Protein AF-A0A7Y5BL70-F1 (afdb_monomer)

pLDDT: mean 87.7, std 11.42, range [40.28, 97.06]

Solvent-accessible surface area (backbone atoms only — not comparable to full-atom values): 6008 Å² total; per-residue (Å²): 107,52,66,54,38,43,47,28,51,50,34,55,58,28,73,75,33,97,79,29,43,39,67,72,60,48,29,44,51,53,52,51,52,32,53,60,44,25,78,76,65,81,46,64,80,33,79,68,59,65,44,84,47,103,87,44,55,32,49,73,58,50,66,61,50,53,52,49,36,34,76,74,58,31,36,46,79,45,76,35,77,47,100,91,45,75,77,48,51,24,43,30,67,71,46,82,56,88,81,70,84,88,118

Secondary structure (DSSP, 8-state):
-HHHHHHHHHHHHHHT-TT-EEHHHHHHHHHHHHHHHHHHHSS-SS-PPEEEETTEEEETTHHHHHHHHHHTTSEEEEEEEETTEEEEEEEEESS---SSS--

Mean predicted aligned error: 5.17 Å

Sequence (103 aa):
MSSEKLSSVISFILKKSSQGRGRVELSKLLYYCEGAYFQRHSSVITDQKYIHLEDSPYPHLLNEIIVKMKEDGYLEVEPKLISNGVGGFLLILIKEYEDLLSR

Structure (mmCIF, N/CA/C/O backbone):
data_AF-A0A7Y5BL70-F1
#
_entry.id   AF-A0A7Y5BL70-F1
#
loop_
_atom_site.group_PDB
_atom_site.id
_atom_site.type_symbol
_atom_site.label_atom_id
_atom_site.label_alt_id
_atom_site.label_comp_id
_atom_site.label_asym_id
_atom_site.label_entity_id
_atom_site.label_seq_id
_atom_site.pdbx_PDB_ins_code
_atom_site.Cartn_x
_atom_site.Cartn_y
_atom_site.Cartn_z
_atom_site.occupancy
_atom_site.B_iso_or_equiv
_atom_site.auth_seq_id
_atom_site.auth_comp_id
_atom_site.auth_asym_id
_atom_site.auth_atom_id
_atom_site.pdbx_PDB_model_num
ATOM 1 N N . MET A 1 1 ? 3.260 -11.639 -11.139 1.00 56.31 1 MET A N 1
ATOM 2 C CA . MET A 1 1 ? 4.536 -10.923 -10.908 1.00 56.31 1 MET A CA 1
ATOM 3 C C . MET A 1 1 ? 4.386 -9.486 -10.401 1.00 56.31 1 MET A C 1
ATOM 5 O O . MET A 1 1 ? 4.630 -9.301 -9.219 1.00 56.31 1 MET A O 1
ATOM 9 N N . SER A 1 2 ? 4.005 -8.456 -11.185 1.00 65.31 2 SER A N 1
ATOM 10 C CA . SER A 1 2 ? 4.002 -7.060 -10.654 1.00 65.31 2 SER A CA 1
ATOM 11 C C . SER A 1 2 ? 3.028 -6.854 -9.479 1.00 65.31 2 SER A C 1
ATOM 13 O O . SER A 1 2 ? 3.339 -6.140 -8.528 1.00 65.31 2 SER A O 1
ATOM 15 N N . SER A 1 3 ? 1.887 -7.549 -9.518 1.00 81.62 3 SER A N 1
ATOM 16 C CA . SER A 1 3 ? 0.883 -7.599 -8.449 1.00 81.62 3 SER A CA 1
ATOM 17 C C . SER A 1 3 ? 1.436 -8.185 -7.145 1.00 81.62 3 SER A C 1
ATOM 19 O O . SER A 1 3 ? 1.267 -7.577 -6.097 1.00 81.62 3 SER A O 1
ATOM 21 N N . GLU A 1 4 ? 2.118 -9.333 -7.189 1.00 88.38 4 GLU A N 1
ATOM 22 C CA . GLU A 1 4 ? 2.652 -10.012 -5.991 1.00 88.38 4 GLU A CA 1
ATOM 23 C C . GLU A 1 4 ? 3.786 -9.205 -5.348 1.00 88.38 4 GLU A C 1
ATOM 25 O O . GLU A 1 4 ? 3.879 -9.111 -4.122 1.00 88.38 4 GLU A O 1
ATOM 30 N N . LYS A 1 5 ? 4.632 -8.569 -6.175 1.00 89.56 5 LYS A N 1
ATOM 31 C CA . LYS A 1 5 ? 5.683 -7.656 -5.705 1.00 89.56 5 LYS A CA 1
ATOM 32 C C . LYS A 1 5 ? 5.085 -6.437 -5.031 1.00 89.56 5 LYS A C 1
ATOM 34 O O . LYS A 1 5 ? 5.516 -6.087 -3.936 1.00 89.56 5 LYS A O 1
ATOM 39 N N . LEU A 1 6 ? 4.063 -5.830 -5.632 1.00 91.56 6 LEU A N 1
ATOM 40 C CA . LEU A 1 6 ? 3.362 -4.710 -5.016 1.00 91.56 6 LEU A CA 1
ATOM 41 C C . LEU A 1 6 ? 2.702 -5.120 -3.687 1.00 91.56 6 LEU A C 1
ATOM 43 O O . LEU A 1 6 ? 2.906 -4.427 -2.692 1.00 91.56 6 LEU A O 1
ATOM 47 N N . SER A 1 7 ? 2.018 -6.268 -3.622 1.00 93.62 7 SER A N 1
ATOM 48 C CA . SER A 1 7 ? 1.447 -6.806 -2.375 1.00 93.62 7 SER A CA 1
ATOM 49 C C . SER A 1 7 ? 2.509 -7.041 -1.298 1.00 93.62 7 SER A C 1
ATOM 51 O O . SER A 1 7 ? 2.314 -6.674 -0.140 1.00 93.62 7 SER A O 1
ATOM 53 N N . SER A 1 8 ? 3.664 -7.593 -1.681 1.00 92.81 8 SER A N 1
ATOM 54 C CA . SER A 1 8 ? 4.787 -7.851 -0.772 1.00 92.81 8 SER A CA 1
ATOM 55 C C . SER A 1 8 ? 5.374 -6.557 -0.205 1.00 92.81 8 SER A C 1
ATOM 57 O O . SER A 1 8 ? 5.609 -6.458 1.000 1.00 92.81 8 SER A O 1
ATOM 59 N N . VAL A 1 9 ? 5.565 -5.530 -1.041 1.00 93.12 9 VAL A N 1
ATOM 60 C CA . VAL A 1 9 ? 6.067 -4.225 -0.583 1.00 93.12 9 VAL A CA 1
ATOM 61 C C . VAL A 1 9 ? 5.027 -3.507 0.285 1.00 93.12 9 VAL A C 1
ATOM 63 O O . VAL A 1 9 ? 5.390 -2.949 1.319 1.00 93.12 9 VAL A O 1
ATOM 66 N N . ILE A 1 10 ? 3.735 -3.560 -0.068 1.00 94.69 10 ILE A N 1
ATOM 67 C CA . ILE A 1 10 ? 2.645 -3.020 0.765 1.00 94.69 10 ILE A CA 1
ATOM 68 C C . ILE A 1 10 ? 2.640 -3.698 2.139 1.00 94.69 10 ILE A C 1
ATOM 70 O O . ILE A 1 10 ? 2.660 -3.007 3.158 1.00 94.69 10 ILE A O 1
ATOM 74 N N . SER A 1 11 ? 2.677 -5.032 2.174 1.00 94.69 11 SER A N 1
ATOM 75 C CA . SER A 1 11 ? 2.755 -5.817 3.410 1.00 94.69 11 SER A CA 1
ATOM 76 C C . SER A 1 11 ? 3.972 -5.415 4.247 1.00 94.69 11 SER A C 1
ATOM 78 O O . SER A 1 11 ? 3.835 -5.102 5.428 1.00 94.69 11 SER A O 1
ATOM 80 N N . PHE A 1 12 ? 5.153 -5.306 3.630 1.00 93.06 12 PHE A N 1
ATOM 81 C CA . PHE A 1 12 ? 6.371 -4.873 4.316 1.00 93.06 12 PHE A CA 1
ATOM 82 C C . PHE A 1 12 ? 6.243 -3.470 4.931 1.00 93.06 12 PHE A C 1
ATOM 84 O O . PHE A 1 12 ? 6.612 -3.269 6.089 1.00 93.06 12 PHE A O 1
ATOM 91 N N . ILE A 1 13 ? 5.705 -2.499 4.186 1.00 94.25 13 ILE A N 1
ATOM 92 C CA . ILE A 1 13 ? 5.522 -1.121 4.666 1.00 94.25 13 ILE A CA 1
ATOM 93 C C . ILE A 1 13 ? 4.515 -1.070 5.822 1.00 94.25 13 ILE A C 1
ATOM 95 O O . ILE A 1 13 ? 4.746 -0.366 6.812 1.00 94.25 13 ILE A O 1
ATOM 99 N N . LEU A 1 14 ? 3.398 -1.795 5.708 1.00 95.19 14 LEU A N 1
ATOM 100 C CA . LEU A 1 14 ? 2.346 -1.804 6.724 1.00 95.19 14 LEU A CA 1
ATOM 101 C C . LEU A 1 14 ? 2.763 -2.569 7.983 1.00 95.19 14 LEU A C 1
ATOM 103 O O . LEU A 1 14 ? 2.457 -2.107 9.076 1.00 95.19 14 LEU A O 1
ATOM 107 N N . LYS A 1 15 ? 3.568 -3.634 7.863 1.00 93.81 15 LYS A N 1
ATOM 108 C CA . LYS A 1 15 ? 4.182 -4.341 9.004 1.00 93.81 15 LYS A CA 1
ATOM 109 C C . LYS A 1 15 ? 5.002 -3.408 9.903 1.00 93.81 15 LYS A C 1
ATOM 111 O O . LYS A 1 15 ? 5.168 -3.666 11.092 1.00 93.81 15 LYS A O 1
ATOM 116 N N . LYS A 1 16 ? 5.537 -2.315 9.350 1.00 91.44 16 LYS A N 1
ATOM 117 C CA . LYS A 1 16 ? 6.296 -1.296 10.094 1.00 91.44 16 LYS A CA 1
ATOM 118 C C . LYS A 1 16 ? 5.417 -0.202 10.716 1.00 91.44 16 LYS A C 1
ATOM 120 O O . LYS A 1 16 ? 5.969 0.735 11.285 1.00 91.44 16 LYS A O 1
ATOM 125 N N . SER A 1 17 ? 4.090 -0.278 10.598 1.00 90.56 17 SER A N 1
ATOM 126 C CA . SER A 1 17 ? 3.155 0.678 11.201 1.00 90.56 17 SER A CA 1
ATOM 127 C C . SER A 1 17 ? 2.205 -0.011 12.176 1.00 90.56 17 SER A C 1
ATOM 129 O O . SER A 1 17 ? 1.374 -0.815 11.770 1.00 90.56 17 SER A O 1
ATOM 131 N N . SER A 1 18 ? 2.272 0.354 13.457 1.00 84.00 18 SER A N 1
ATOM 132 C CA . SER A 1 18 ? 1.368 -0.176 14.489 1.00 84.00 18 SER A CA 1
ATOM 133 C C . SER A 1 18 ? -0.067 0.355 14.392 1.00 84.00 18 SER A C 1
ATOM 135 O O . SER A 1 18 ? -0.964 -0.235 14.978 1.00 84.00 18 SER A O 1
ATOM 137 N N . GLN A 1 19 ? -0.293 1.454 13.666 1.00 89.12 19 GLN A N 1
ATOM 138 C CA . GLN A 1 19 ? -1.605 2.103 13.514 1.00 89.12 19 GLN A CA 1
ATOM 139 C C . GLN A 1 19 ? -2.144 2.016 12.076 1.00 89.12 19 GLN A C 1
ATOM 141 O O . GLN A 1 19 ? -3.091 2.712 11.718 1.00 89.12 19 GLN A O 1
ATOM 146 N N . GLY A 1 20 ? -1.513 1.214 11.214 1.00 93.75 20 GLY A N 1
ATOM 147 C CA . GLY A 1 20 ? -1.801 1.222 9.781 1.00 93.75 20 GLY A CA 1
ATOM 148 C C . GLY A 1 20 ? -1.321 2.498 9.085 1.00 93.75 20 GLY A C 1
ATOM 149 O O . GLY A 1 20 ? -0.559 3.287 9.649 1.00 93.75 20 GLY A O 1
ATOM 150 N N . ARG A 1 21 ? -1.701 2.688 7.819 1.00 95.62 21 ARG A N 1
ATOM 151 C CA . ARG A 1 21 ? -1.341 3.890 7.043 1.00 95.62 21 ARG A CA 1
ATOM 152 C C . ARG A 1 21 ? -2.473 4.361 6.154 1.00 95.62 21 ARG A C 1
ATOM 154 O O . ARG A 1 21 ? -3.258 3.563 5.645 1.00 95.62 21 ARG A O 1
ATOM 161 N N . GLY A 1 22 ? -2.516 5.669 5.917 1.00 94.44 22 GLY A N 1
ATOM 162 C CA . GLY A 1 22 ? -3.404 6.239 4.909 1.00 94.44 22 GLY A CA 1
ATOM 163 C C . GLY A 1 22 ? -2.930 5.903 3.494 1.00 94.44 22 GLY A C 1
ATOM 164 O O . GLY A 1 22 ? -1.735 5.775 3.235 1.00 94.44 22 GLY A O 1
ATOM 165 N N . ARG A 1 23 ? -3.860 5.826 2.540 1.00 91.75 23 ARG A N 1
ATOM 166 C CA . ARG A 1 23 ? -3.549 5.476 1.142 1.00 91.75 23 ARG A CA 1
ATOM 167 C C . ARG A 1 23 ? -2.526 6.410 0.476 1.00 91.75 23 ARG A C 1
ATOM 169 O O . ARG A 1 23 ? -1.659 5.937 -0.247 1.00 91.75 23 ARG A O 1
ATOM 176 N N . VAL A 1 24 ? -2.627 7.719 0.717 1.00 90.88 24 VAL A N 1
ATOM 177 C CA . VAL A 1 24 ? -1.706 8.732 0.152 1.00 90.88 24 VAL A CA 1
ATOM 178 C C . VAL A 1 24 ? -0.310 8.625 0.766 1.00 90.88 24 VAL A C 1
ATOM 180 O O . VAL A 1 24 ? 0.702 8.827 0.103 1.00 90.88 24 VAL A O 1
ATOM 183 N N . GLU A 1 25 ? -0.236 8.301 2.051 1.00 92.12 25 GLU A N 1
ATOM 184 C CA . GLU A 1 25 ? 1.042 8.064 2.714 1.00 92.12 25 GLU A CA 1
ATOM 185 C C . GLU A 1 25 ? 1.698 6.786 2.176 1.00 92.12 25 GLU A C 1
ATOM 187 O O . GLU A 1 25 ? 2.883 6.784 1.844 1.00 92.12 25 GLU A O 1
ATOM 192 N N . LEU A 1 26 ? 0.905 5.722 2.011 1.00 93.81 26 LEU A N 1
ATOM 193 C CA . LEU A 1 26 ? 1.352 4.465 1.422 1.00 93.81 26 LEU A CA 1
ATOM 194 C C . LEU A 1 26 ? 1.878 4.658 -0.010 1.00 93.81 26 LEU A C 1
ATOM 196 O O . LEU A 1 26 ? 2.941 4.130 -0.326 1.00 93.81 26 LEU A O 1
ATOM 200 N N . SER A 1 27 ? 1.201 5.439 -0.861 1.00 92.25 27 SER A N 1
ATOM 201 C CA . SER A 1 27 ? 1.661 5.687 -2.238 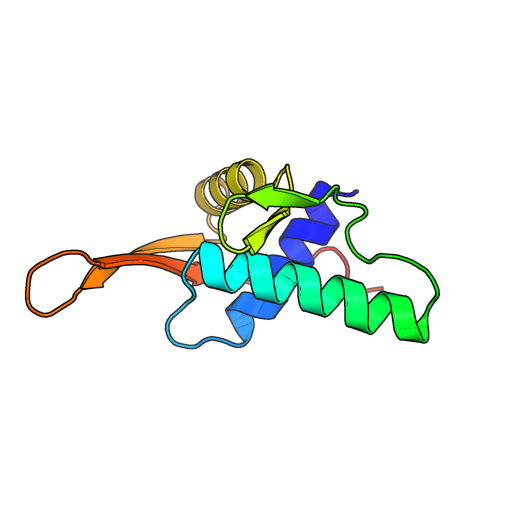1.00 92.25 27 SER A CA 1
ATOM 202 C C . SER A 1 27 ? 3.011 6.411 -2.289 1.00 92.25 27 SER A C 1
ATOM 204 O O . SER A 1 27 ? 3.887 6.022 -3.065 1.00 92.25 27 SER A O 1
ATOM 206 N N . LYS A 1 28 ? 3.224 7.401 -1.411 1.00 92.31 28 LYS A N 1
ATOM 207 C CA . LYS A 1 28 ? 4.512 8.102 -1.275 1.00 92.31 28 LYS A CA 1
ATOM 208 C C . LYS A 1 28 ? 5.622 7.158 -0.818 1.00 92.31 28 LYS A C 1
ATOM 210 O O . LYS A 1 28 ? 6.696 7.153 -1.412 1.00 92.31 28 LYS A O 1
ATOM 215 N N . LEU A 1 29 ? 5.362 6.332 0.198 1.00 94.12 29 LEU A N 1
ATOM 216 C CA . LEU A 1 29 ? 6.337 5.353 0.689 1.00 94.12 29 LEU A CA 1
ATOM 217 C C . LEU A 1 29 ? 6.707 4.327 -0.382 1.00 94.12 29 LEU A C 1
ATOM 219 O O . LEU A 1 29 ? 7.888 4.045 -0.551 1.00 94.12 29 LEU A O 1
ATOM 223 N N . LEU A 1 30 ? 5.730 3.836 -1.150 1.00 93.19 30 LEU A N 1
ATOM 224 C CA . LEU A 1 30 ? 5.986 2.944 -2.282 1.00 93.19 30 LEU A CA 1
ATOM 225 C C . LEU A 1 30 ? 6.937 3.590 -3.295 1.00 93.19 30 LEU A C 1
ATOM 227 O O . LEU A 1 30 ? 7.923 2.974 -3.684 1.00 93.19 30 LEU A O 1
ATOM 231 N N . TYR A 1 31 ? 6.686 4.843 -3.680 1.00 92.38 31 TYR A N 1
ATOM 232 C CA . TYR A 1 31 ? 7.568 5.573 -4.593 1.00 92.38 31 TYR A CA 1
ATOM 233 C C . TYR A 1 31 ? 8.984 5.770 -4.025 1.00 92.38 31 TYR A C 1
ATOM 235 O O . TYR A 1 31 ? 9.972 5.606 -4.739 1.00 92.38 31 TYR A O 1
ATOM 243 N N . TYR A 1 32 ? 9.109 6.084 -2.732 1.00 92.25 32 TYR A N 1
ATOM 244 C CA . TYR A 1 32 ? 10.420 6.207 -2.090 1.00 92.25 32 TYR A CA 1
ATOM 245 C C . TYR A 1 32 ? 11.173 4.874 -2.032 1.00 92.25 32 TYR A C 1
ATOM 247 O O . TYR A 1 32 ? 12.381 4.860 -2.267 1.00 92.25 32 TYR A O 1
ATOM 255 N N . CYS A 1 33 ? 10.484 3.761 -1.761 1.00 91.19 33 CYS A N 1
ATOM 256 C CA . CYS A 1 33 ? 11.079 2.426 -1.795 1.00 91.19 33 CYS A CA 1
ATOM 257 C C . CYS A 1 33 ? 11.638 2.097 -3.184 1.00 91.19 33 CYS A C 1
ATOM 259 O O . CYS A 1 33 ? 12.775 1.636 -3.280 1.00 91.19 33 CYS A O 1
ATOM 261 N N . GLU A 1 34 ? 10.882 2.395 -4.243 1.00 91.06 34 GLU A N 1
ATOM 262 C CA . GLU A 1 34 ? 11.340 2.231 -5.627 1.00 91.06 34 GLU A CA 1
ATOM 263 C C . GLU A 1 34 ? 12.598 3.050 -5.917 1.00 91.06 34 GLU A C 1
ATOM 265 O O . GLU A 1 34 ? 13.599 2.514 -6.388 1.00 91.06 34 GLU A O 1
ATOM 270 N N . GLY A 1 35 ? 12.586 4.343 -5.579 1.00 91.19 35 GLY A N 1
ATOM 271 C CA . GLY A 1 35 ? 13.728 5.225 -5.815 1.00 91.19 35 GLY A CA 1
ATOM 272 C C . GLY A 1 35 ? 14.986 4.789 -5.058 1.00 91.19 35 GLY A C 1
ATOM 273 O O . GLY A 1 35 ? 16.075 4.753 -5.632 1.00 91.19 35 GLY A O 1
ATOM 274 N N . 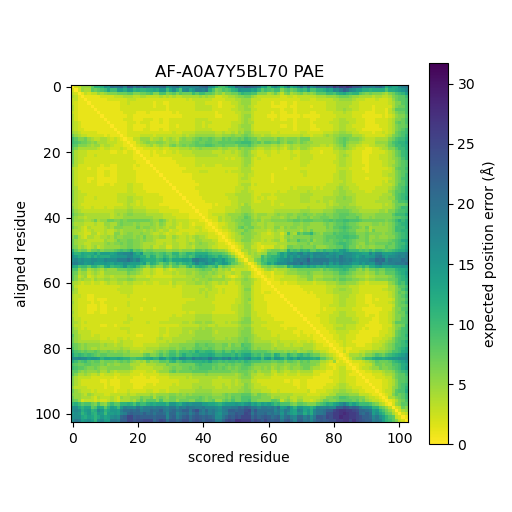ALA A 1 36 ? 14.844 4.413 -3.784 1.00 91.88 36 ALA A N 1
ATOM 275 C CA . ALA A 1 36 ? 15.960 3.947 -2.963 1.00 91.88 36 ALA A CA 1
ATOM 276 C C . ALA A 1 36 ? 16.560 2.628 -3.481 1.00 91.88 36 ALA A C 1
ATOM 278 O O . ALA A 1 36 ? 17.779 2.445 -3.433 1.00 91.88 36 ALA A O 1
ATOM 279 N N . TYR A 1 37 ? 15.721 1.721 -3.988 1.00 92.38 37 TYR A N 1
ATOM 280 C CA . TYR A 1 37 ? 16.171 0.473 -4.600 1.00 92.38 37 TYR A CA 1
ATOM 281 C C . TYR A 1 37 ? 16.862 0.729 -5.945 1.00 92.38 37 TYR A C 1
ATOM 283 O O . TYR A 1 37 ? 17.976 0.251 -6.171 1.00 92.38 37 TYR A O 1
ATOM 291 N N . PHE A 1 38 ? 16.275 1.577 -6.792 1.00 93.00 38 PHE A N 1
ATOM 292 C CA . PHE A 1 38 ? 16.840 1.951 -8.086 1.00 93.00 38 PHE A CA 1
ATOM 293 C C . PHE A 1 38 ? 18.233 2.573 -7.971 1.00 93.00 38 PHE A C 1
ATOM 295 O O . PHE A 1 38 ? 19.125 2.219 -8.739 1.00 93.00 38 PHE A O 1
ATOM 302 N N . GLN A 1 39 ? 18.468 3.429 -6.972 1.00 92.81 39 GLN A N 1
ATOM 303 C CA . GLN A 1 39 ? 19.792 4.018 -6.725 1.00 92.81 39 GLN A CA 1
ATOM 304 C C . GLN A 1 39 ? 20.896 2.977 -6.486 1.00 92.81 39 GLN A C 1
ATOM 306 O O . GLN A 1 39 ? 22.056 3.244 -6.787 1.00 92.81 39 GLN A O 1
ATOM 311 N N . ARG A 1 40 ? 20.555 1.806 -5.936 1.00 93.12 40 ARG A N 1
ATOM 312 C CA . ARG A 1 40 ? 21.521 0.750 -5.590 1.00 93.12 40 ARG A CA 1
ATOM 313 C C . ARG A 1 40 ? 21.619 -0.346 -6.646 1.00 93.12 40 ARG A C 1
ATOM 315 O O . ARG A 1 40 ? 22.670 -0.965 -6.769 1.00 93.12 40 ARG A O 1
ATOM 322 N N . HIS A 1 41 ? 20.532 -0.597 -7.373 1.00 91.38 41 HIS A N 1
ATOM 323 C CA . HIS A 1 41 ? 20.382 -1.781 -8.224 1.00 91.38 41 HIS A CA 1
ATOM 324 C C . HIS A 1 41 ? 20.052 -1.463 -9.688 1.00 91.38 41 HIS A C 1
ATOM 326 O O . HIS A 1 41 ? 19.897 -2.389 -10.482 1.00 91.38 41 HIS A O 1
ATOM 332 N N . SER A 1 42 ? 19.900 -0.182 -10.049 1.00 90.31 42 SER A N 1
ATOM 333 C CA . SER A 1 42 ? 19.536 0.283 -11.400 1.00 90.31 42 SER A CA 1
ATOM 334 C C . SER A 1 42 ? 18.287 -0.399 -11.984 1.00 90.31 42 SER A C 1
ATOM 336 O O . SER A 1 42 ? 18.137 -0.525 -13.197 1.00 90.31 42 SER A O 1
ATOM 338 N N . SER A 1 43 ? 17.386 -0.847 -11.110 1.00 87.44 43 SER A N 1
ATOM 339 C CA . SER A 1 43 ? 16.136 -1.546 -11.418 1.00 87.44 43 SER A CA 1
ATOM 340 C C . SER A 1 43 ? 15.055 -1.149 -10.408 1.00 87.44 43 SER A C 1
ATOM 342 O O . SER A 1 43 ? 15.359 -0.535 -9.388 1.00 87.44 43 SER A O 1
ATOM 344 N N . VAL A 1 44 ? 13.793 -1.444 -10.711 1.00 87.12 44 VAL A N 1
ATOM 345 C CA . VAL A 1 44 ? 12.636 -1.167 -9.843 1.00 87.12 44 VAL A CA 1
ATOM 346 C C . VAL A 1 44 ? 12.148 -2.458 -9.186 1.00 87.12 44 VAL A C 1
ATOM 348 O O . VAL A 1 44 ? 12.319 -3.547 -9.732 1.00 87.12 44 VAL A O 1
ATOM 351 N N . ILE A 1 45 ? 11.552 -2.348 -8.000 1.00 86.56 45 ILE A N 1
ATOM 352 C CA . ILE A 1 45 ? 11.038 -3.482 -7.236 1.00 86.56 45 ILE A CA 1
ATOM 353 C C . ILE A 1 45 ? 9.796 -4.024 -7.937 1.00 86.56 45 ILE A C 1
ATOM 355 O O . ILE A 1 45 ? 9.779 -5.175 -8.357 1.00 86.56 45 ILE A O 1
ATOM 359 N N . THR A 1 46 ? 8.752 -3.208 -8.069 1.00 85.31 46 THR A N 1
ATOM 360 C CA . THR A 1 46 ? 7.388 -3.651 -8.397 1.00 85.31 46 THR A CA 1
ATOM 361 C C . THR A 1 46 ? 7.026 -3.544 -9.877 1.00 85.31 46 THR A C 1
ATOM 363 O O . THR A 1 46 ? 5.954 -4.011 -10.263 1.00 85.31 46 THR A O 1
ATOM 366 N N . ASP A 1 47 ? 7.891 -2.938 -10.700 1.00 85.62 47 ASP A N 1
ATOM 367 C CA . ASP A 1 47 ? 7.654 -2.652 -12.127 1.00 85.62 47 ASP A CA 1
ATOM 368 C C . ASP A 1 47 ? 6.386 -1.802 -12.386 1.00 85.62 47 ASP A C 1
ATOM 370 O O . ASP A 1 47 ? 5.836 -1.778 -13.491 1.00 85.62 47 ASP A O 1
ATOM 374 N N . GLN A 1 48 ? 5.888 -1.098 -11.362 1.00 86.25 48 GLN A N 1
ATOM 375 C CA . GLN A 1 48 ? 4.674 -0.291 -11.456 1.00 86.25 48 GLN A CA 1
ATOM 376 C C . GLN A 1 48 ? 4.922 1.019 -12.198 1.00 86.25 48 GLN A C 1
ATOM 378 O O . GLN A 1 48 ? 5.917 1.715 -11.988 1.00 86.25 48 GLN A O 1
ATOM 383 N N . LYS A 1 49 ? 3.943 1.413 -13.016 1.00 84.62 49 LYS A N 1
ATOM 384 C CA . LYS A 1 49 ? 3.876 2.768 -13.564 1.00 84.62 49 LYS A CA 1
ATOM 385 C C . LYS A 1 49 ? 3.248 3.688 -12.525 1.00 84.62 49 LYS A C 1
ATOM 387 O O . LYS A 1 49 ? 2.147 3.418 -12.039 1.00 84.62 49 LYS A O 1
ATOM 392 N N . TYR A 1 50 ? 3.939 4.778 -12.217 1.00 83.50 50 TYR A N 1
ATOM 393 C CA . TYR A 1 50 ? 3.433 5.819 -11.333 1.00 83.50 50 TYR A CA 1
ATOM 394 C C . TYR A 1 50 ? 2.802 6.925 -12.167 1.00 83.50 50 TYR A C 1
ATOM 396 O O . TYR A 1 50 ? 3.453 7.504 -13.036 1.00 83.50 50 TYR A O 1
ATOM 404 N N . ILE A 1 51 ? 1.536 7.217 -11.893 1.00 82.06 51 ILE A N 1
ATOM 405 C CA . ILE A 1 51 ? 0.860 8.402 -12.415 1.00 82.06 51 ILE A CA 1
ATOM 406 C C . ILE A 1 51 ? 0.999 9.529 -11.393 1.00 82.06 51 ILE A C 1
ATOM 408 O O . ILE A 1 51 ? 0.949 9.293 -10.184 1.00 82.06 51 ILE A O 1
ATOM 412 N N . HIS A 1 52 ? 1.209 10.754 -11.867 1.00 75.12 52 HIS A N 1
ATOM 413 C CA . HIS A 1 52 ? 1.171 11.923 -11.000 1.00 75.12 52 HIS A CA 1
ATOM 414 C C . HIS A 1 52 ? -0.293 12.318 -10.802 1.00 75.12 52 HIS A C 1
ATOM 416 O O . HIS A 1 52 ? -0.961 12.714 -11.754 1.00 75.12 52 HIS A O 1
ATOM 422 N N . LEU A 1 53 ? -0.798 12.162 -9.581 1.00 68.81 53 LEU A N 1
ATOM 423 C CA . LEU A 1 53 ? -2.041 12.794 -9.142 1.00 68.81 53 LEU A CA 1
ATOM 424 C C . LEU A 1 53 ? -1.655 13.977 -8.257 1.00 68.81 53 LEU A C 1
ATOM 426 O O . LEU A 1 53 ? -0.621 13.883 -7.600 1.00 68.81 53 LEU A O 1
ATOM 430 N N . GLU A 1 54 ? -2.473 15.034 -8.253 1.00 61.78 54 GLU A N 1
ATOM 431 C CA . GLU A 1 54 ? -2.194 16.426 -7.826 1.00 61.78 54 GLU A CA 1
ATOM 432 C C . GLU A 1 54 ? -1.289 16.644 -6.587 1.00 61.78 54 GLU A C 1
ATOM 434 O O . GLU A 1 54 ? -0.683 17.702 -6.501 1.00 61.78 54 GLU A O 1
ATOM 439 N N . ASP A 1 55 ? -1.082 15.658 -5.701 1.00 64.31 55 ASP A N 1
ATOM 440 C CA . ASP A 1 55 ? -0.201 15.758 -4.522 1.00 64.31 55 ASP A CA 1
ATOM 441 C C . ASP A 1 55 ? 0.697 14.528 -4.220 1.00 64.31 55 ASP A C 1
ATOM 443 O O . ASP A 1 55 ? 1.345 14.463 -3.161 1.00 64.31 55 ASP A O 1
ATOM 447 N N . SER A 1 56 ? 0.744 13.501 -5.084 1.00 69.50 56 SER A N 1
ATOM 448 C CA . SER A 1 56 ? 1.647 12.350 -4.885 1.00 69.50 56 SER A CA 1
ATOM 449 C C . SER A 1 56 ? 1.837 11.459 -6.121 1.00 69.50 56 SER A C 1
ATOM 451 O O . SER A 1 56 ? 0.895 11.266 -6.893 1.00 69.50 56 SER A O 1
ATOM 453 N N . PRO A 1 57 ? 3.016 10.822 -6.273 1.00 83.81 57 PRO A N 1
ATOM 454 C CA . PRO A 1 57 ? 3.170 9.706 -7.197 1.00 83.81 57 PRO A CA 1
ATOM 455 C C . PRO A 1 57 ? 2.270 8.548 -6.752 1.00 83.81 57 PRO A C 1
ATOM 457 O O . PRO A 1 57 ? 2.255 8.165 -5.579 1.00 83.81 57 PRO A O 1
ATOM 460 N N . TYR A 1 58 ? 1.515 7.991 -7.694 1.00 84.50 58 TYR A N 1
ATOM 461 C CA . TYR A 1 58 ? 0.499 6.988 -7.413 1.00 84.50 58 TYR A CA 1
ATOM 462 C C . TYR A 1 58 ? 0.703 5.740 -8.287 1.00 84.50 58 TYR A C 1
ATOM 464 O O . TYR A 1 58 ? 0.622 5.855 -9.512 1.00 84.50 58 TYR A O 1
ATOM 472 N N . PRO A 1 59 ? 0.967 4.549 -7.711 1.00 87.69 59 PRO A N 1
ATOM 473 C CA . PRO A 1 59 ? 1.072 3.323 -8.497 1.00 87.69 59 PRO A CA 1
ATOM 474 C C . PRO A 1 59 ? -0.275 2.995 -9.145 1.00 87.69 59 PRO A C 1
ATOM 476 O O . PRO A 1 59 ? -1.293 2.931 -8.456 1.00 87.69 59 PRO A O 1
ATOM 479 N N . HIS A 1 60 ? -0.283 2.760 -10.458 1.00 86.44 60 HIS A N 1
ATOM 480 C CA . HIS A 1 60 ? -1.510 2.549 -11.233 1.00 86.44 60 HIS A CA 1
ATOM 481 C C . HIS A 1 60 ? -2.420 1.449 -10.656 1.00 86.44 60 HIS A C 1
ATOM 483 O O . HIS A 1 60 ? -3.632 1.641 -10.585 1.00 86.44 60 HIS A O 1
ATOM 489 N N . LEU A 1 61 ? -1.839 0.343 -10.177 1.00 89.94 61 LEU A N 1
ATOM 490 C CA . LEU A 1 61 ? -2.591 -0.800 -9.646 1.00 89.94 61 LEU A CA 1
ATOM 491 C C . LEU A 1 61 ? -2.852 -0.732 -8.132 1.00 89.94 61 LEU A C 1
ATOM 493 O O . LEU A 1 61 ? -3.401 -1.673 -7.569 1.00 89.94 61 LEU A O 1
ATOM 497 N N . LEU A 1 62 ? -2.485 0.355 -7.440 1.00 90.94 62 LEU A N 1
ATOM 498 C CA . LEU A 1 62 ? -2.534 0.400 -5.973 1.00 90.94 62 LEU A CA 1
ATOM 499 C C . LEU A 1 62 ? -3.934 0.108 -5.408 1.00 90.94 62 LEU A C 1
ATOM 501 O O . LEU A 1 62 ? -4.060 -0.682 -4.478 1.00 90.94 62 LEU A O 1
ATOM 505 N N . ASN A 1 63 ? -4.986 0.718 -5.963 1.00 91.50 63 ASN A N 1
ATOM 506 C CA . ASN A 1 63 ? -6.352 0.486 -5.479 1.00 91.50 63 ASN A CA 1
ATOM 507 C C . ASN A 1 63 ? -6.809 -0.959 -5.711 1.00 91.50 63 ASN A C 1
ATOM 509 O O . ASN A 1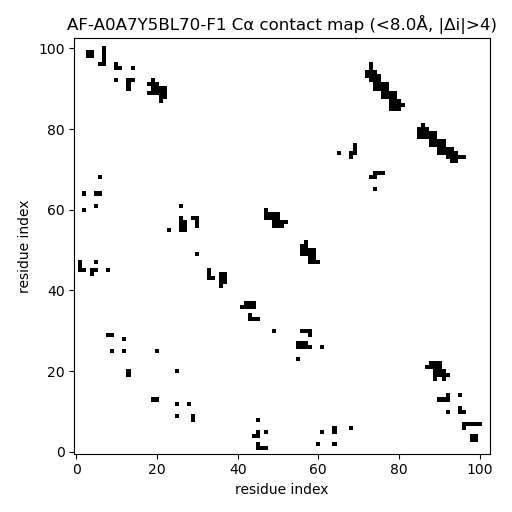 63 ? -7.402 -1.547 -4.814 1.00 91.50 63 ASN A O 1
ATOM 513 N N . GLU A 1 64 ? -6.519 -1.520 -6.886 1.00 92.81 64 GLU A N 1
ATOM 514 C CA . GLU A 1 64 ? -6.878 -2.900 -7.228 1.00 92.81 64 GLU A CA 1
ATOM 515 C C . GLU A 1 64 ? -6.214 -3.886 -6.262 1.00 92.81 64 GLU A C 1
ATOM 517 O O . GLU A 1 64 ? -6.883 -4.744 -5.690 1.00 92.81 64 GLU A O 1
ATOM 522 N N . ILE A 1 65 ? -4.920 -3.695 -5.989 1.00 94.00 65 ILE A N 1
ATOM 523 C CA . ILE A 1 65 ? -4.184 -4.532 -5.040 1.00 94.00 65 ILE A CA 1
ATOM 524 C C . ILE A 1 65 ? -4.708 -4.378 -3.615 1.00 94.00 65 ILE A C 1
ATOM 526 O O . ILE A 1 65 ? -4.857 -5.380 -2.924 1.00 94.00 65 ILE A O 1
ATOM 530 N N . ILE A 1 66 ? -5.036 -3.164 -3.165 1.00 94.69 66 ILE A N 1
ATOM 531 C CA . ILE A 1 66 ? -5.619 -2.962 -1.829 1.00 94.69 66 ILE A CA 1
ATOM 532 C C . ILE A 1 66 ? -6.958 -3.697 -1.697 1.00 94.69 66 ILE A C 1
ATOM 534 O O . ILE A 1 66 ? -7.187 -4.348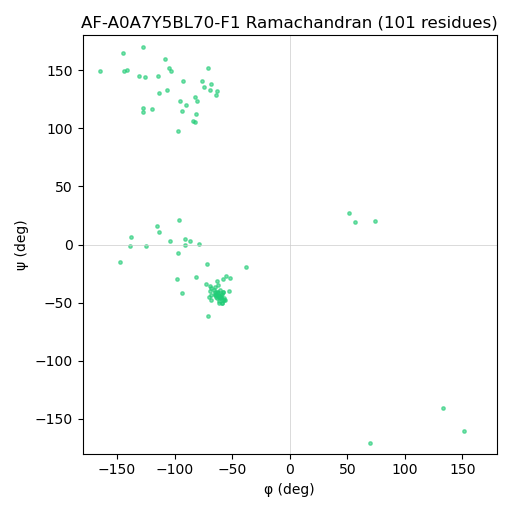 -0.679 1.00 94.69 66 ILE A O 1
ATOM 538 N N . VAL A 1 67 ? -7.833 -3.603 -2.706 1.00 95.50 67 VAL A N 1
ATOM 539 C CA . VAL A 1 67 ? -9.128 -4.301 -2.71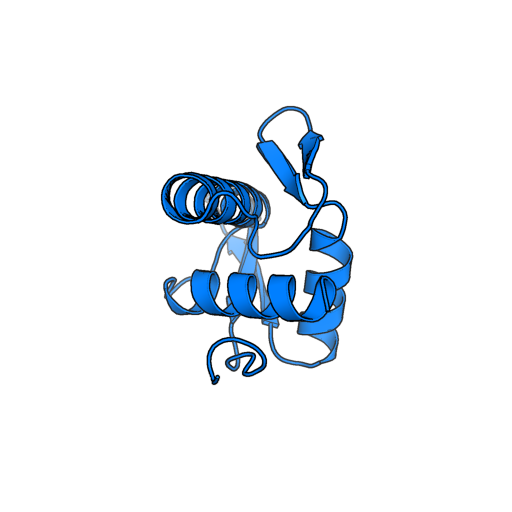1 1.00 95.50 67 VAL A CA 1
ATOM 540 C C . VAL A 1 67 ? -8.907 -5.806 -2.659 1.00 95.50 67 VAL A C 1
ATOM 542 O O . VAL A 1 67 ? -9.425 -6.455 -1.755 1.00 95.50 67 VAL A O 1
ATOM 545 N N . LYS A 1 68 ? -8.052 -6.339 -3.535 1.00 94.75 68 LYS A N 1
ATOM 546 C CA . LYS A 1 68 ? -7.722 -7.763 -3.553 1.00 94.75 68 LYS A CA 1
ATOM 547 C C . LYS A 1 68 ? -7.148 -8.244 -2.218 1.00 94.75 68 LYS A C 1
ATOM 549 O O . LYS A 1 68 ? -7.606 -9.235 -1.666 1.00 94.75 68 LYS A O 1
ATOM 554 N N . MET A 1 69 ? -6.181 -7.523 -1.652 1.00 95.12 69 MET A N 1
ATOM 555 C CA . MET A 1 69 ? -5.591 -7.871 -0.357 1.00 95.12 69 MET A CA 1
ATOM 556 C C . MET A 1 69 ? -6.612 -7.807 0.789 1.00 95.12 69 MET A C 1
ATOM 558 O O . MET A 1 69 ? -6.496 -8.576 1.741 1.00 95.12 69 MET A O 1
ATOM 562 N N . LYS A 1 70 ? -7.609 -6.916 0.720 1.00 95.88 70 LYS A N 1
ATOM 563 C CA . LYS A 1 70 ? -8.729 -6.882 1.671 1.00 95.88 70 LYS A CA 1
ATOM 564 C C . LYS A 1 70 ? -9.637 -8.103 1.504 1.00 95.88 70 LYS A C 1
ATOM 566 O O . LYS A 1 70 ? -9.972 -8.735 2.500 1.00 95.88 70 LYS A O 1
ATOM 571 N N . GLU A 1 71 ? -10.018 -8.434 0.273 1.00 95.94 71 GLU A N 1
ATOM 572 C CA . GLU A 1 71 ? -10.856 -9.601 -0.049 1.00 95.94 71 GLU A CA 1
ATOM 573 C C . GLU A 1 71 ? -10.189 -10.917 0.373 1.00 95.94 71 GLU A C 1
ATOM 575 O O . GLU A 1 71 ? -10.835 -11.782 0.959 1.00 95.94 71 GLU A O 1
ATOM 580 N N . ASP A 1 72 ? -8.874 -11.020 0.182 1.00 94.88 72 ASP A N 1
ATOM 581 C CA . ASP A 1 72 ? -8.061 -12.178 0.571 1.00 94.88 72 ASP A CA 1
ATOM 582 C C . ASP A 1 72 ? -7.718 -12.193 2.093 1.00 94.88 72 ASP A C 1
ATOM 584 O O . ASP A 1 72 ? -7.026 -13.088 2.606 1.00 94.88 72 ASP A O 1
ATOM 588 N N . GLY A 1 73 ? -8.200 -11.195 2.847 1.00 96.00 73 GLY A N 1
ATOM 589 C CA . GLY A 1 73 ? -8.078 -11.093 4.305 1.00 96.00 73 GLY A CA 1
ATOM 590 C C . GLY A 1 73 ? -6.685 -10.712 4.819 1.00 96.00 73 GLY A C 1
ATOM 591 O O . GLY A 1 73 ? -6.356 -11.006 5.966 1.00 96.00 73 GLY A O 1
ATOM 592 N N . TYR A 1 74 ? -5.832 -10.114 3.984 1.00 95.69 74 TYR A N 1
ATOM 593 C CA . TYR A 1 74 ? -4.535 -9.565 4.404 1.00 95.69 74 TYR A CA 1
ATOM 594 C C . TYR A 1 74 ? -4.669 -8.178 5.036 1.00 95.69 74 TYR A C 1
ATOM 596 O O . TYR A 1 74 ? -3.835 -7.809 5.863 1.00 95.69 74 TYR A O 1
ATOM 604 N N . LEU A 1 75 ? -5.700 -7.415 4.656 1.00 96.38 75 LEU A N 1
ATOM 605 C CA . LEU A 1 75 ? -5.906 -6.040 5.105 1.00 96.38 75 LEU A CA 1
ATOM 606 C C . LEU A 1 75 ? -7.284 -5.815 5.724 1.00 96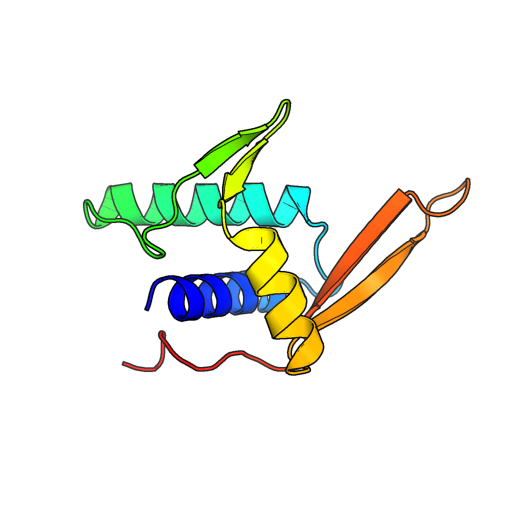.38 75 LEU A C 1
ATOM 608 O O . LEU A 1 75 ? -8.301 -6.268 5.200 1.00 96.38 75 LEU A O 1
ATOM 612 N N . GLU A 1 76 ? -7.314 -4.969 6.745 1.00 95.88 76 GLU A N 1
ATOM 613 C CA . GLU A 1 76 ? -8.514 -4.270 7.191 1.00 95.88 76 GLU A CA 1
ATOM 614 C C . GLU A 1 76 ? -8.455 -2.783 6.848 1.00 95.88 76 GLU A C 1
ATOM 616 O O . GLU A 1 76 ? -7.401 -2.214 6.552 1.00 95.88 76 GLU A O 1
ATOM 621 N N . VAL A 1 77 ? -9.638 -2.165 6.829 1.00 95.12 77 VAL A N 1
ATOM 622 C CA . VAL A 1 77 ? -9.805 -0.744 6.529 1.00 95.12 77 VAL A CA 1
ATOM 623 C C . VAL A 1 77 ? -10.607 -0.125 7.657 1.00 95.12 77 VAL A C 1
ATOM 625 O O . VAL A 1 77 ? -11.786 -0.443 7.805 1.00 95.12 77 VAL A O 1
ATOM 628 N N . GLU A 1 78 ? -9.981 0.771 8.409 1.00 94.81 78 GLU A N 1
ATOM 629 C CA . GLU A 1 78 ? -10.603 1.445 9.547 1.00 94.81 78 GLU A CA 1
ATOM 630 C C . GLU A 1 78 ? -10.7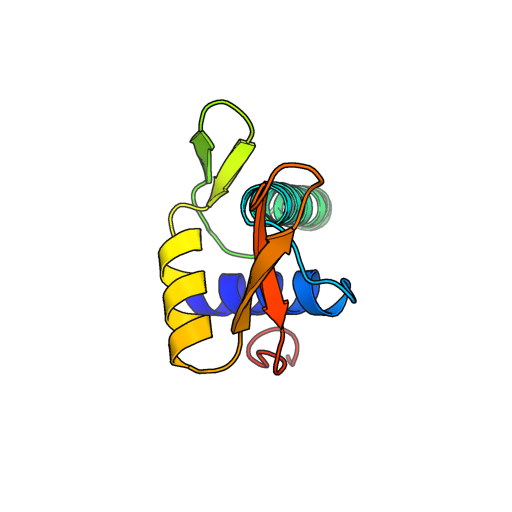46 2.951 9.300 1.00 94.81 78 GLU A C 1
ATOM 632 O O . GLU A 1 78 ? -9.885 3.560 8.656 1.00 94.81 78 GLU A O 1
ATOM 637 N N . PRO A 1 79 ? -11.815 3.598 9.794 1.00 94.31 79 PRO A N 1
ATOM 638 C CA . PRO A 1 79 ? -11.949 5.044 9.708 1.00 94.31 79 PRO A CA 1
ATOM 639 C C . PRO A 1 79 ? -10.924 5.743 10.610 1.00 94.31 79 PRO A C 1
ATOM 641 O O . PRO A 1 79 ? -10.800 5.452 11.797 1.00 94.31 79 PRO A O 1
ATOM 644 N N . LYS A 1 80 ? -10.234 6.747 10.068 1.00 93.50 80 LYS A N 1
ATOM 645 C CA . LYS A 1 80 ? -9.392 7.655 10.851 1.00 93.50 80 LYS A CA 1
ATOM 646 C C . LYS A 1 80 ? -10.264 8.743 11.466 1.00 93.50 80 LYS A C 1
ATOM 648 O O . LYS A 1 80 ? -10.685 9.666 10.765 1.00 93.50 80 LYS A O 1
ATOM 653 N N . LEU A 1 81 ? -10.510 8.656 12.768 1.00 91.88 81 LEU A N 1
ATOM 654 C CA . LEU A 1 81 ? -11.266 9.671 13.498 1.00 91.88 81 LEU A CA 1
ATOM 655 C C . LEU A 1 81 ? -10.420 10.936 13.717 1.00 91.88 81 LEU A C 1
ATOM 657 O O . LEU A 1 81 ? -9.247 10.870 14.081 1.00 91.88 81 LEU A O 1
ATOM 661 N N . ILE A 1 82 ? -11.032 12.092 13.484 1.00 92.12 82 ILE A N 1
ATOM 662 C CA . ILE A 1 82 ? -10.515 13.430 13.787 1.00 92.12 82 ILE A CA 1
ATOM 663 C C . ILE A 1 82 ? -11.570 14.193 14.597 1.00 92.12 82 ILE A C 1
ATOM 665 O O . ILE A 1 82 ? -12.711 13.747 14.706 1.00 92.12 82 ILE A O 1
ATOM 669 N N . SER A 1 83 ? -11.218 15.360 15.145 1.00 89.00 83 SER A N 1
ATOM 670 C CA . SER A 1 83 ? -12.093 16.132 16.048 1.00 89.00 83 SER A CA 1
ATOM 671 C C . SER A 1 83 ? -13.503 16.399 15.502 1.00 89.00 83 SER A C 1
ATOM 673 O O . SER A 1 83 ? -14.441 16.512 16.282 1.00 89.00 83 SER A O 1
ATOM 675 N N . ASN A 1 84 ? -13.653 16.473 14.174 1.00 91.31 84 ASN A N 1
ATOM 676 C CA . ASN A 1 84 ? -14.900 16.843 13.501 1.00 91.31 84 ASN A CA 1
ATOM 677 C C . ASN A 1 84 ? -15.497 15.696 12.657 1.00 91.31 84 ASN A C 1
ATOM 679 O O . ASN A 1 84 ? -16.335 15.956 11.796 1.00 91.31 84 ASN A O 1
ATOM 683 N N . GLY A 1 85 ? -15.061 14.442 12.849 1.00 90.81 85 GLY A N 1
ATOM 684 C CA . GLY A 1 85 ? -15.612 13.278 12.143 1.00 90.81 85 GLY A CA 1
ATOM 685 C C . GLY A 1 85 ? -14.552 12.340 11.566 1.00 90.81 85 GLY A C 1
ATOM 686 O O . GLY A 1 85 ? -13.536 12.071 12.199 1.00 90.81 85 GLY A O 1
ATOM 687 N N . VAL A 1 86 ? -14.794 11.813 10.363 1.00 91.31 86 VAL A N 1
ATOM 688 C CA . VAL A 1 86 ? -13.872 10.894 9.677 1.00 91.31 86 VAL A CA 1
ATOM 689 C C . VAL A 1 86 ? -12.955 11.688 8.748 1.00 91.31 86 VAL A C 1
ATOM 691 O O . VAL A 1 86 ? -13.407 12.283 7.776 1.00 91.31 86 VAL A O 1
ATOM 694 N N . GLY A 1 87 ? -11.656 11.685 9.045 1.00 89.31 87 GLY A N 1
ATOM 695 C CA . GLY A 1 87 ? -10.624 12.374 8.263 1.00 89.31 87 GLY A CA 1
ATOM 696 C C . GLY A 1 87 ? -9.991 11.516 7.165 1.00 89.31 87 GLY A C 1
ATOM 697 O O . GLY A 1 87 ? -9.086 11.975 6.472 1.00 89.31 87 GLY A O 1
ATOM 698 N N . GLY A 1 88 ? -10.412 10.258 7.030 1.00 90.62 88 GLY A N 1
ATOM 699 C CA . GLY A 1 88 ? -9.913 9.320 6.029 1.00 90.62 88 GLY A CA 1
ATOM 700 C C . GLY A 1 88 ? -10.013 7.875 6.502 1.00 90.62 88 GLY A C 1
ATOM 701 O O . GLY A 1 88 ? -10.745 7.573 7.440 1.00 90.62 88 GLY A O 1
ATOM 702 N N . PHE A 1 89 ? -9.241 6.996 5.868 1.00 94.06 89 PHE A N 1
ATOM 703 C CA . PHE A 1 89 ? -9.190 5.575 6.200 1.00 94.06 89 PHE A CA 1
ATOM 704 C C . PHE A 1 89 ? -7.747 5.101 6.352 1.00 94.06 89 PHE A C 1
ATOM 706 O O . PHE A 1 89 ? -6.851 5.571 5.643 1.00 94.06 89 PHE A O 1
ATOM 713 N N . LEU A 1 90 ? -7.545 4.172 7.278 1.00 96.31 90 LEU A N 1
ATOM 714 C CA . LEU A 1 90 ? -6.284 3.506 7.564 1.00 96.31 90 LEU A CA 1
ATOM 715 C C . LEU A 1 90 ? -6.347 2.080 7.032 1.00 96.31 90 LEU A C 1
ATOM 717 O O . LEU A 1 90 ? -7.323 1.370 7.251 1.00 96.31 90 LEU A O 1
ATOM 721 N N . LEU A 1 91 ? -5.297 1.684 6.322 1.00 97.06 91 LEU A N 1
ATOM 722 C CA . LEU A 1 91 ? -5.057 0.311 5.900 1.00 97.06 91 LEU A CA 1
ATOM 723 C C . LEU A 1 91 ? -4.246 -0.375 6.996 1.00 97.06 91 LEU A C 1
ATOM 725 O O . LEU A 1 91 ? -3.139 0.078 7.304 1.00 97.06 91 LEU A O 1
ATOM 729 N N . ILE A 1 92 ? -4.793 -1.437 7.576 1.00 96.31 92 ILE A N 1
ATOM 730 C CA . ILE A 1 92 ? -4.185 -2.191 8.676 1.00 96.31 92 ILE A CA 1
ATOM 731 C C . ILE A 1 92 ? -3.839 -3.583 8.170 1.00 96.31 92 ILE A C 1
ATOM 733 O O . ILE A 1 92 ? -4.664 -4.242 7.544 1.00 96.31 92 ILE A O 1
ATOM 737 N N . LEU A 1 93 ? -2.607 -4.022 8.418 1.00 96.12 93 LEU A N 1
ATOM 738 C CA . LEU A 1 93 ? -2.168 -5.367 8.062 1.00 96.12 93 LEU A CA 1
ATOM 739 C C . LEU A 1 93 ? -2.661 -6.362 9.115 1.00 96.12 93 LEU A C 1
ATOM 741 O O . LEU A 1 93 ? -2.336 -6.215 10.289 1.00 96.12 93 LEU A O 1
ATOM 745 N N . ILE A 1 94 ? -3.406 -7.377 8.682 1.00 95.44 94 ILE A N 1
ATOM 746 C CA . ILE A 1 94 ? -3.931 -8.439 9.553 1.00 95.44 94 ILE A CA 1
ATOM 747 C C . ILE A 1 94 ? -2.997 -9.645 9.578 1.00 95.44 94 ILE A C 1
ATOM 749 O O . ILE A 1 94 ? -2.736 -10.223 10.630 1.00 95.44 94 ILE A O 1
ATOM 753 N N . LYS A 1 95 ? -2.466 -10.015 8.413 1.00 92.12 95 LYS A N 1
ATOM 754 C CA . LYS A 1 95 ? -1.483 -11.088 8.256 1.00 92.12 95 LYS A CA 1
ATOM 755 C C . LYS A 1 95 ? -0.486 -10.709 7.17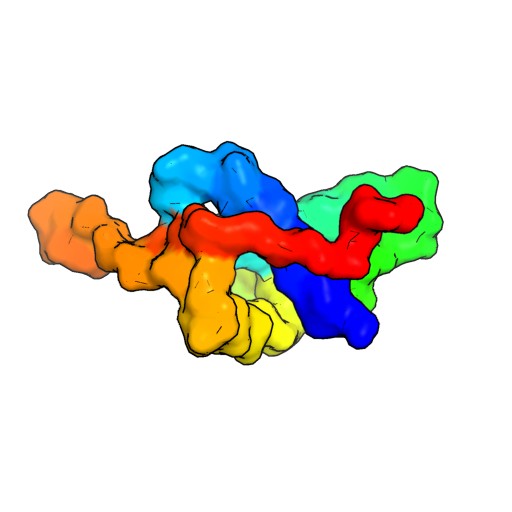2 1.00 92.12 95 LYS A C 1
ATOM 757 O O . LYS A 1 95 ? -0.823 -9.985 6.235 1.00 92.12 95 LYS A O 1
ATOM 762 N N . GLU A 1 96 ? 0.741 -11.192 7.309 1.00 87.00 96 GLU A N 1
ATOM 763 C CA . GLU A 1 96 ? 1.795 -10.908 6.342 1.00 87.00 96 GLU A CA 1
ATOM 764 C C . GLU A 1 96 ? 1.503 -11.583 5.001 1.00 87.00 96 GLU A C 1
ATOM 766 O O . GLU A 1 96 ? 1.065 -12.732 4.935 1.00 87.00 96 GLU A O 1
ATOM 771 N N . TYR A 1 97 ? 1.744 -10.846 3.921 1.00 86.12 97 TYR A N 1
ATOM 772 C CA . TYR A 1 97 ? 1.802 -11.412 2.581 1.00 86.12 97 TYR A CA 1
ATOM 773 C C . TYR A 1 97 ? 3.212 -11.972 2.349 1.00 86.12 97 TYR A C 1
ATOM 775 O O . TYR A 1 97 ? 4.169 -11.208 2.195 1.00 86.12 97 TYR A O 1
ATOM 783 N N . GLU A 1 98 ? 3.345 -13.297 2.364 1.00 73.19 98 GLU A N 1
ATOM 784 C CA . GLU A 1 98 ? 4.598 -14.012 2.106 1.00 73.19 98 GLU A CA 1
ATOM 785 C C . GLU A 1 98 ? 4.641 -14.472 0.649 1.00 73.19 98 GLU A C 1
ATOM 787 O O . GLU A 1 98 ? 4.066 -15.505 0.323 1.00 73.19 98 GLU A O 1
ATOM 792 N N . ASP A 1 99 ? 5.305 -13.727 -0.242 1.00 64.31 99 ASP A N 1
ATOM 793 C CA . ASP A 1 99 ? 5.514 -14.260 -1.601 1.00 64.31 99 ASP A CA 1
ATOM 794 C C . ASP A 1 99 ? 6.810 -13.841 -2.312 1.00 64.31 99 ASP A C 1
ATOM 796 O O . ASP A 1 99 ? 7.192 -14.494 -3.273 1.00 64.31 99 ASP A O 1
ATOM 800 N N . LEU A 1 100 ? 7.562 -12.818 -1.872 1.00 53.59 100 LEU A N 1
ATOM 801 C CA . LEU A 1 100 ? 8.755 -12.375 -2.634 1.00 53.59 100 LEU A CA 1
ATOM 802 C C . LEU A 1 100 ? 10.021 -12.020 -1.844 1.00 53.59 100 LEU A C 1
ATOM 804 O O . LEU A 1 100 ? 11.029 -11.704 -2.467 1.00 53.59 100 LEU A O 1
ATOM 808 N N . LEU A 1 101 ? 10.018 -12.095 -0.510 1.00 51.69 101 LEU A N 1
ATOM 809 C CA . LEU A 1 101 ? 11.240 -11.925 0.305 1.00 51.69 101 LEU A CA 1
ATOM 810 C C . LEU A 1 101 ? 11.795 -13.251 0.854 1.00 51.69 101 LEU A C 1
ATOM 812 O O . LEU A 1 101 ? 12.768 -13.251 1.601 1.00 51.69 101 LEU A O 1
ATOM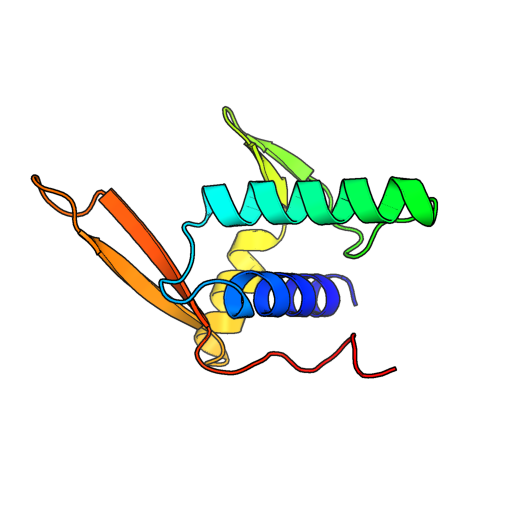 816 N N . SER A 1 102 ? 11.179 -14.377 0.495 1.00 44.81 102 SER A N 1
ATOM 817 C CA . SER A 1 102 ? 11.544 -15.735 0.920 1.00 44.81 102 SER A CA 1
ATOM 818 C C . SER A 1 102 ? 12.437 -16.475 -0.092 1.00 44.81 102 SER A C 1
ATOM 820 O O . SER A 1 102 ? 12.517 -17.703 -0.058 1.00 44.81 102 SER A O 1
ATOM 822 N N . ARG A 1 103 ? 13.127 -15.752 -0.985 1.00 40.28 103 ARG A N 1
ATOM 823 C CA . ARG A 1 103 ? 14.145 -16.301 -1.894 1.00 40.28 103 ARG A CA 1
ATOM 824 C C . ARG A 1 103 ? 15.407 -15.457 -1.887 1.00 40.28 103 ARG A C 1
ATOM 826 O O . ARG A 1 103 ? 15.270 -14.221 -2.017 1.00 40.28 103 ARG A O 1
#

Foldseek 3Di:
DLLLQLLQVLLVVQVPDPFADFQQVSQQVQVVQQVVCCVPPVDGRRPFDFDDDPPGTGGPCSVVSLVVCVVVPQWDKAFDDDPVGGPGIGIHGPDGSPDPPPD

Nearest PDB structures (foldseek):
  3elk-assembly1_B  TM=6.971E-01  e=4.728E-02  Thermoplasma acidophilum
  6abq-assembly1_B  TM=6.057E-01  e=2.697E-02  Listeria monocytogenes
  3p9k-assembly2_C  TM=5.664E-01  e=5.140E-01  Lolium perenne
  6wgi-assembly1_A  TM=5.426E-01  e=4.791E-01  Saccharomyces cerevisiae
  3kn1-assembly1_A  TM=3.330E-01  e=1.818E+00  Homo sapiens

Radius of gyration: 13.82 Å; Cα contacts (8 Å, |Δi|>4): 143; chains: 1; bounding box: 37×33×30 Å